Protein AF-A0A9Q5ZII8-F1 (afdb_monomer_lite)

Sequence (63 aa):
MFRVYTKRDYRDGLPDKAEWGQGIIATFKSGFTQGPVGFGVDCIAQYAVRLDGGRGPSGLRLD

pLDDT: mean 80.39, std 16.3, range [42.38, 96.88]

InterPro domains:
  IPR005318 Outer membrane porin, bacterial [PF03573] (4-59)
  IPR005318 Outer membrane porin, bacterial [PTHR34596] (4-59)
  IPR023614 Porin domain superfamily [G3DSA:2.40.160.10] (2-63)

Structure (mmCIF, N/CA/C/O backbone):
data_AF-A0A9Q5ZII8-F1
#
_entry.id   AF-A0A9Q5ZII8-F1
#
loop_
_atom_site.group_PDB
_atom_site.id
_atom_site.type_symbol
_atom_site.label_atom_id
_atom_site.label_alt_id
_atom_site.label_comp_id
_atom_site.label_asym_id
_atom_site.label_entity_id
_atom_site.label_seq_id
_atom_site.pdbx_PDB_ins_code
_atom_site.Cartn_x
_atom_site.Cartn_y
_atom_site.Cartn_z
_atom_site.occupancy
_a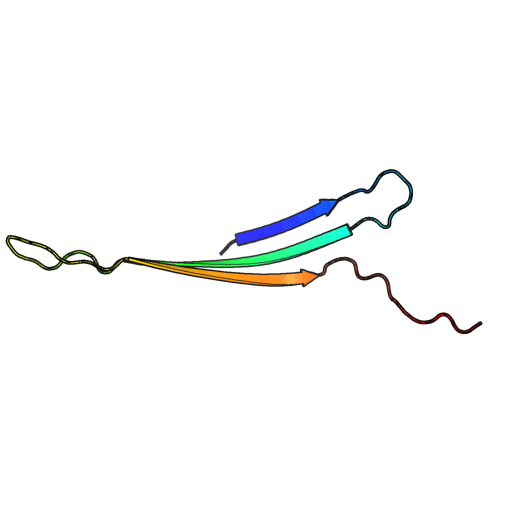tom_site.B_iso_or_equiv
_atom_site.auth_seq_id
_atom_site.auth_comp_id
_atom_site.auth_asym_id
_atom_site.auth_atom_id
_atom_site.pdbx_PDB_model_num
ATOM 1 N N . MET A 1 1 ? -4.282 5.783 -7.317 1.00 84.31 1 MET A N 1
ATOM 2 C CA . MET A 1 1 ? -3.575 5.321 -8.534 1.00 84.31 1 MET A CA 1
ATOM 3 C C . MET A 1 1 ? -2.522 6.350 -8.892 1.00 84.31 1 MET A C 1
ATOM 5 O O . MET A 1 1 ? -2.815 7.535 -8.795 1.00 84.31 1 MET A O 1
ATOM 9 N N . PHE A 1 2 ? -1.323 5.919 -9.268 1.00 89.50 2 PHE A N 1
ATOM 10 C CA . PHE A 1 2 ? -0.233 6.799 -9.677 1.00 89.50 2 PHE A CA 1
ATOM 11 C C . PHE A 1 2 ? 0.451 6.259 -10.938 1.00 89.50 2 PHE A C 1
ATOM 13 O O . PHE A 1 2 ? 0.344 5.077 -11.271 1.00 89.50 2 PHE A O 1
ATOM 20 N N . ARG A 1 3 ? 1.130 7.147 -11.661 1.00 89.25 3 ARG A N 1
ATOM 21 C CA . ARG A 1 3 ? 1.902 6.827 -12.866 1.00 89.25 3 ARG A CA 1
ATOM 22 C C . ARG A 1 3 ? 3.331 7.302 -12.657 1.00 89.25 3 ARG A C 1
ATOM 24 O O . ARG A 1 3 ? 3.528 8.378 -12.096 1.00 89.25 3 ARG A O 1
ATOM 31 N N . VAL A 1 4 ? 4.299 6.507 -13.097 1.00 82.62 4 VAL A N 1
ATOM 32 C CA . VAL A 1 4 ? 5.724 6.837 -13.017 1.00 82.62 4 VAL A CA 1
ATOM 33 C C . VAL A 1 4 ? 6.336 6.733 -14.397 1.00 82.62 4 VAL A C 1
ATOM 35 O O . VAL A 1 4 ? 6.098 5.776 -15.135 1.00 82.62 4 VAL A O 1
ATOM 38 N N . TYR A 1 5 ? 7.147 7.732 -14.712 1.00 82.75 5 TYR A N 1
ATOM 39 C CA . TYR A 1 5 ? 7.958 7.777 -15.907 1.00 82.75 5 TYR A CA 1
ATOM 40 C C . TYR A 1 5 ? 9.387 8.146 -15.519 1.00 82.75 5 TYR A C 1
ATOM 42 O O . TYR A 1 5 ? 9.603 9.099 -14.770 1.00 82.75 5 TYR A O 1
ATOM 50 N N . THR A 1 6 ? 10.368 7.379 -15.982 1.00 78.62 6 THR A N 1
ATOM 51 C CA . THR A 1 6 ? 11.784 7.626 -15.696 1.00 78.62 6 THR A CA 1
ATOM 52 C C . THR A 1 6 ? 12.583 7.464 -16.977 1.00 78.62 6 THR A C 1
ATOM 54 O O . THR A 1 6 ? 12.572 6.396 -17.581 1.00 78.62 6 THR A O 1
ATOM 57 N N . LYS A 1 7 ? 13.291 8.522 -17.379 1.00 76.62 7 LYS A N 1
ATOM 58 C CA . LYS A 1 7 ? 14.345 8.453 -18.394 1.00 76.62 7 LYS A CA 1
ATOM 59 C C . LYS A 1 7 ? 15.686 8.564 -17.683 1.00 76.62 7 LYS A C 1
ATOM 61 O O . LYS A 1 7 ? 15.860 9.454 -16.851 1.00 76.62 7 LYS A O 1
ATOM 66 N N . ARG A 1 8 ? 16.604 7.653 -17.982 1.00 73.00 8 ARG A N 1
ATOM 67 C CA . ARG A 1 8 ? 18.008 7.765 -17.594 1.00 73.00 8 ARG A CA 1
ATOM 68 C C . ARG A 1 8 ? 18.845 7.820 -18.857 1.00 73.00 8 ARG A C 1
ATOM 70 O O . ARG A 1 8 ? 18.910 6.826 -19.581 1.00 73.00 8 ARG A O 1
ATOM 77 N N . ASP A 1 9 ? 19.478 8.967 -19.052 1.00 69.56 9 ASP A N 1
ATOM 78 C CA . ASP A 1 9 ? 20.494 9.164 -20.074 1.00 69.56 9 ASP A CA 1
ATOM 79 C C . ASP A 1 9 ? 21.822 8.693 -19.481 1.00 69.56 9 ASP A C 1
ATOM 81 O O . ASP A 1 9 ? 22.312 9.255 -18.491 1.00 69.56 9 ASP A O 1
ATOM 85 N N . TYR A 1 10 ? 22.381 7.615 -20.022 1.00 70.94 10 TYR A N 1
ATOM 86 C CA . TYR A 1 10 ? 23.687 7.152 -19.569 1.00 70.94 10 TYR A CA 1
ATOM 87 C C . TYR A 1 10 ? 24.770 7.873 -20.371 1.00 70.94 10 TYR A C 1
ATOM 89 O O . TYR A 1 10 ? 24.900 7.705 -21.580 1.00 70.94 10 TYR A O 1
ATOM 97 N N . ARG A 1 11 ? 25.595 8.666 -19.685 1.00 64.69 11 ARG A N 1
ATOM 98 C CA . ARG A 1 11 ? 26.861 9.134 -20.264 1.00 64.69 11 ARG A CA 1
ATOM 99 C C . ARG A 1 11 ? 27.848 7.959 -20.224 1.00 64.69 11 ARG A C 1
ATOM 101 O O . ARG A 1 11 ? 27.773 7.159 -19.298 1.00 64.69 11 ARG A O 1
ATOM 108 N N . ASP A 1 12 ? 28.696 7.8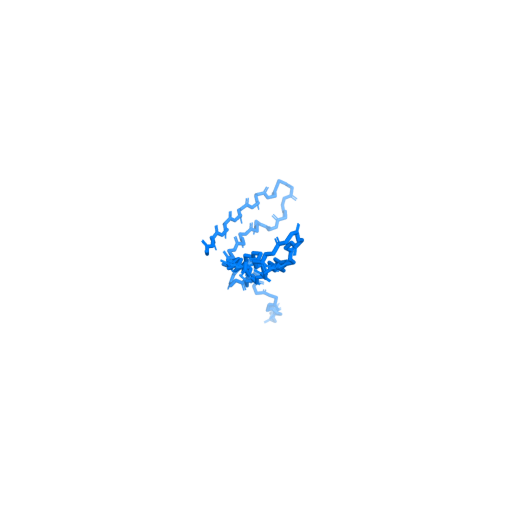46 -21.249 1.00 70.69 12 ASP A N 1
ATOM 109 C CA . ASP A 1 12 ? 29.661 6.750 -21.511 1.00 70.69 12 ASP A CA 1
ATOM 110 C C . ASP A 1 12 ? 29.188 5.596 -22.427 1.00 70.69 12 ASP A C 1
ATOM 112 O O . ASP A 1 12 ? 29.743 4.500 -22.398 1.00 70.69 12 ASP A O 1
ATOM 116 N N . GLY A 1 13 ? 28.207 5.837 -23.308 1.00 63.94 13 GLY A N 1
ATOM 117 C CA . GLY A 1 13 ? 27.891 4.926 -24.425 1.00 63.94 13 GLY A CA 1
ATOM 118 C C . GLY A 1 13 ? 27.022 3.714 -24.069 1.0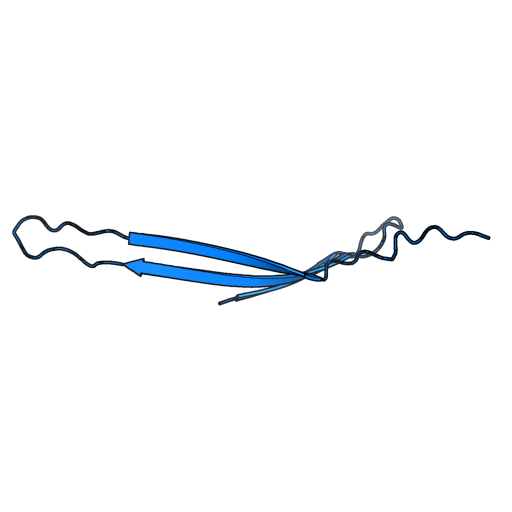0 63.94 13 GLY A C 1
ATOM 119 O O . GLY A 1 13 ? 26.856 2.808 -24.886 1.00 63.94 13 GLY A O 1
ATOM 120 N N . LEU A 1 14 ? 26.446 3.690 -22.866 1.00 68.25 14 LEU A N 1
ATOM 121 C CA . LEU A 1 14 ? 25.423 2.715 -22.495 1.00 68.25 14 LEU A CA 1
ATOM 122 C C . LEU A 1 14 ? 24.067 3.122 -23.101 1.00 68.25 14 LEU A C 1
ATOM 124 O O . LEU A 1 14 ? 23.780 4.312 -23.197 1.00 68.25 14 LEU A O 1
ATOM 128 N N . PRO A 1 15 ? 23.218 2.158 -23.499 1.00 64.81 15 PRO A N 1
ATOM 129 C CA . PRO A 1 15 ? 21.919 2.461 -24.085 1.00 64.81 15 PRO A CA 1
ATOM 130 C C . PRO A 1 15 ? 21.014 3.194 -23.089 1.00 64.81 15 PRO A C 1
ATOM 132 O O . PRO A 1 15 ? 20.847 2.751 -21.946 1.00 64.81 15 PRO A O 1
ATOM 135 N N . ASP A 1 16 ? 20.399 4.281 -23.557 1.00 70.75 16 ASP A N 1
ATOM 136 C CA . ASP A 1 16 ? 19.430 5.060 -22.790 1.00 70.75 16 ASP A CA 1
ATOM 137 C C . ASP A 1 16 ? 18.255 4.182 -22.355 1.00 70.75 16 ASP A C 1
ATOM 139 O O . ASP A 1 16 ? 17.720 3.373 -23.123 1.00 70.75 16 ASP A O 1
ATOM 143 N N . LYS A 1 17 ? 17.836 4.344 -21.096 1.00 71.31 17 LYS A N 1
ATOM 144 C CA . LYS A 1 17 ? 16.734 3.568 -20.521 1.00 71.31 17 LYS A CA 1
ATOM 145 C C . LYS A 1 17 ? 15.562 4.476 -20.208 1.00 71.31 17 LYS A C 1
ATOM 147 O O . LYS A 1 17 ? 15.648 5.349 -19.346 1.00 71.31 17 LYS A O 1
ATOM 152 N N . ALA A 1 18 ? 14.446 4.218 -20.878 1.00 78.19 18 ALA A N 1
ATOM 153 C CA . ALA A 1 18 ? 13.149 4.768 -20.525 1.00 78.19 18 ALA A CA 1
ATOM 154 C C . ALA A 1 18 ? 12.293 3.664 -19.901 1.00 78.19 18 ALA A C 1
ATOM 156 O O . ALA A 1 18 ? 12.140 2.589 -20.479 1.00 78.19 18 ALA A O 1
ATOM 157 N N . GLU A 1 19 ? 11.744 3.934 -18.722 1.00 80.50 19 GLU A N 1
ATOM 158 C CA . GLU A 1 19 ? 10.851 3.033 -18.004 1.00 80.50 19 GLU A CA 1
ATOM 159 C C . GLU A 1 19 ? 9.528 3.741 -17.717 1.00 80.50 19 GLU A C 1
ATOM 161 O O . GLU A 1 19 ? 9.497 4.888 -17.258 1.00 80.50 19 GLU A O 1
ATOM 166 N N . TRP A 1 20 ? 8.428 3.037 -17.971 1.00 86.31 20 TRP A N 1
ATOM 167 C CA . TRP A 1 20 ? 7.083 3.478 -17.631 1.00 86.31 20 TRP A CA 1
ATOM 168 C C . TRP A 1 20 ? 6.382 2.413 -16.790 1.00 86.31 20 TRP A C 1
ATOM 170 O O . TRP A 1 20 ? 6.443 1.202 -17.051 1.00 86.31 20 TRP A O 1
ATOM 180 N N . GLY A 1 21 ? 5.723 2.891 -15.742 1.00 88.62 21 GLY A N 1
ATOM 181 C CA . GLY A 1 21 ? 5.033 2.055 -14.780 1.00 88.62 21 GLY A CA 1
ATOM 182 C C . GLY A 1 21 ? 3.754 2.702 -14.285 1.00 88.62 21 GLY A C 1
ATOM 183 O O . GLY A 1 21 ? 3.617 3.927 -14.210 1.00 88.62 21 GLY A O 1
ATOM 184 N N . GLN A 1 22 ? 2.811 1.848 -13.918 1.00 91.75 22 GLN A N 1
ATOM 185 C CA . GLN A 1 22 ? 1.533 2.242 -13.359 1.00 91.75 22 GLN A CA 1
ATOM 186 C C . GLN A 1 22 ? 1.323 1.514 -12.040 1.00 91.75 22 GLN A C 1
ATOM 188 O O . GLN A 1 22 ? 1.519 0.303 -11.947 1.00 91.75 22 GLN A O 1
ATOM 193 N N . GLY A 1 23 ? 0.922 2.265 -11.020 1.00 92.81 23 GLY A N 1
ATOM 194 C CA . GLY A 1 23 ? 0.721 1.749 -9.679 1.00 92.81 23 GLY A CA 1
ATOM 195 C C . GLY A 1 23 ? -0.644 2.098 -9.110 1.00 92.81 23 GLY A C 1
ATOM 196 O O . GLY A 1 23 ? -1.257 3.124 -9.422 1.00 92.81 23 GLY A O 1
ATOM 197 N N . ILE A 1 24 ? -1.116 1.244 -8.218 1.00 95.62 24 ILE A N 1
ATOM 198 C CA . ILE A 1 24 ? -2.257 1.488 -7.352 1.00 95.62 24 ILE A CA 1
ATOM 199 C C . ILE A 1 24 ? -1.815 1.307 -5.905 1.00 95.62 24 ILE A C 1
ATOM 201 O O . ILE A 1 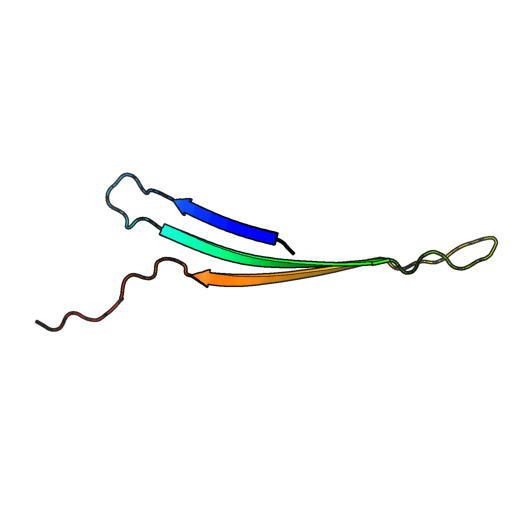24 ? -1.041 0.414 -5.568 1.00 95.62 24 ILE A O 1
ATOM 205 N N . ILE A 1 25 ? -2.333 2.189 -5.060 1.00 95.19 25 ILE A N 1
ATOM 206 C CA . ILE A 1 25 ? -2.260 2.072 -3.612 1.00 95.19 25 ILE A CA 1
ATOM 207 C C . ILE A 1 25 ? -3.706 2.050 -3.151 1.00 95.19 25 ILE A C 1
ATOM 209 O O . ILE A 1 25 ? -4.470 2.959 -3.489 1.00 95.19 25 ILE A O 1
ATOM 213 N N . ALA A 1 26 ? -4.070 0.996 -2.438 1.00 95.88 26 ALA A N 1
ATOM 214 C CA . ALA A 1 26 ? -5.352 0.863 -1.779 1.00 95.88 26 ALA A CA 1
ATOM 215 C C . ALA A 1 26 ? -5.125 0.959 -0.272 1.00 95.88 26 ALA A C 1
ATOM 217 O O . ALA A 1 26 ? -4.248 0.300 0.284 1.00 95.88 26 ALA A O 1
ATOM 218 N N . THR A 1 27 ? -5.915 1.800 0.380 1.00 95.56 27 THR A N 1
ATOM 219 C CA . THR A 1 27 ? -5.872 2.007 1.825 1.00 95.56 27 THR A CA 1
ATOM 220 C C . THR A 1 27 ? -7.223 1.641 2.404 1.00 95.56 27 THR A C 1
ATOM 222 O O . THR A 1 27 ? -8.243 2.161 1.951 1.00 95.56 27 THR A O 1
ATOM 225 N N . PHE A 1 28 ? -7.225 0.779 3.411 1.00 96.06 28 PHE A N 1
ATOM 226 C CA . PHE A 1 28 ? -8.414 0.399 4.156 1.00 96.06 28 PHE A CA 1
ATOM 227 C C . PHE A 1 28 ? -8.219 0.758 5.626 1.00 96.06 28 PHE A C 1
ATOM 229 O O . PHE A 1 28 ? -7.157 0.504 6.191 1.00 96.06 28 PHE A O 1
ATOM 236 N N . LYS A 1 29 ? -9.247 1.355 6.225 1.00 96.12 29 LYS A N 1
ATOM 237 C CA . LYS A 1 29 ? -9.292 1.715 7.642 1.00 96.12 29 LYS A CA 1
ATOM 238 C C . LYS A 1 29 ? -10.639 1.273 8.188 1.00 96.12 29 LYS A C 1
ATOM 240 O O . LYS A 1 29 ? -11.665 1.719 7.674 1.00 96.12 29 LYS A O 1
ATOM 245 N N . SER A 1 30 ? -10.652 0.409 9.200 1.00 93.00 30 SER A N 1
ATOM 246 C CA . SER A 1 30 ? -11.909 -0.117 9.753 1.00 93.00 30 SER A CA 1
ATOM 247 C C . SER A 1 30 ? -12.645 0.876 10.656 1.00 93.00 30 SER A C 1
ATOM 249 O O . SER A 1 30 ? -13.804 0.650 10.989 1.00 93.00 30 SER A O 1
ATOM 251 N N . GLY A 1 31 ? -11.971 1.940 11.105 1.00 93.25 31 GLY A N 1
ATOM 252 C CA . GLY A 1 31 ? -12.423 2.711 12.264 1.00 93.25 31 GLY A CA 1
ATOM 253 C C . GLY A 1 31 ? -12.272 1.912 13.565 1.00 93.25 31 GLY A C 1
ATOM 254 O O . GLY A 1 31 ? -11.741 0.800 13.558 1.00 93.25 31 GLY A O 1
ATOM 255 N N . PHE A 1 32 ? -12.720 2.488 14.681 1.00 96.19 32 PHE A N 1
ATOM 256 C CA . PHE A 1 32 ? -12.622 1.867 16.004 1.00 96.19 32 PHE A CA 1
ATOM 257 C C . PHE A 1 32 ? -13.980 1.356 16.492 1.00 96.19 32 PHE A C 1
ATOM 259 O O . PHE A 1 32 ? -15.007 1.994 16.263 1.00 96.19 32 PHE A O 1
ATOM 266 N N . THR A 1 33 ? -13.985 0.229 17.207 1.00 94.69 33 THR A N 1
ATOM 267 C CA . THR A 1 33 ? -15.178 -0.262 17.912 1.00 94.69 33 THR A CA 1
ATOM 268 C C . THR A 1 33 ? -15.628 0.717 18.998 1.00 94.69 33 THR A C 1
ATOM 270 O O . THR A 1 33 ? -14.804 1.343 19.665 1.00 94.69 33 THR A O 1
ATOM 273 N N . GLN A 1 34 ? -16.939 0.822 19.215 1.00 92.19 34 GLN A N 1
ATOM 274 C CA . GLN A 1 34 ? -17.505 1.699 20.239 1.00 92.19 34 GLN A CA 1
ATOM 275 C C . GLN A 1 34 ? -17.401 1.058 21.631 1.00 92.19 34 GLN A C 1
ATOM 277 O O . GLN A 1 34 ? -17.813 -0.083 21.830 1.00 92.19 34 GLN A O 1
ATOM 282 N N . GLY A 1 35 ? -16.865 1.799 22.599 1.00 93.56 35 GLY A N 1
ATOM 283 C CA . GLY A 1 35 ? -16.703 1.353 23.981 1.00 93.56 35 GLY A CA 1
ATOM 284 C C . GLY A 1 35 ? -15.558 2.089 24.683 1.00 93.56 35 GLY A C 1
ATOM 285 O O . GLY A 1 35 ? -14.899 2.921 24.061 1.00 93.56 35 GLY A O 1
ATOM 286 N N . PRO A 1 36 ? -15.295 1.789 25.967 1.00 94.50 36 PRO A N 1
ATOM 287 C CA . PRO A 1 36 ? -14.194 2.397 26.719 1.00 94.50 36 PRO A CA 1
ATOM 288 C C . PRO A 1 36 ? -12.816 2.144 26.089 1.00 94.50 36 PRO A C 1
ATOM 290 O O . PRO A 1 36 ? -11.900 2.941 26.267 1.00 94.50 36 PRO A O 1
ATOM 293 N N . VAL A 1 37 ? -12.676 1.042 25.343 1.00 93.62 37 VAL A N 1
ATOM 294 C CA . VAL A 1 37 ? -11.501 0.715 24.531 1.00 93.62 37 VAL A CA 1
ATOM 295 C C . VAL A 1 37 ? -11.977 0.354 23.128 1.00 93.62 37 VAL A C 1
ATOM 297 O O . VAL A 1 37 ? -12.794 -0.552 22.957 1.00 93.62 37 VAL A O 1
ATOM 300 N N . GLY A 1 38 ? -11.468 1.075 22.132 1.00 93.81 38 GLY A N 1
ATOM 301 C CA . GLY A 1 38 ? -11.755 0.832 20.724 1.00 93.81 38 GLY A CA 1
ATOM 302 C C . GLY A 1 38 ? -10.647 0.030 20.051 1.00 93.81 38 GLY A C 1
ATOM 303 O O . GLY A 1 38 ? -9.468 0.339 20.215 1.00 93.81 38 GLY A O 1
ATOM 304 N N . PHE A 1 39 ? -11.023 -0.961 19.247 1.00 95.44 39 PHE A N 1
ATOM 305 C CA . PHE A 1 39 ? -10.116 -1.723 18.392 1.00 95.44 39 PHE A CA 1
ATOM 306 C C . PHE A 1 39 ? -10.374 -1.378 16.930 1.00 95.44 39 PHE A C 1
ATOM 308 O O . PHE A 1 39 ? -11.525 -1.234 16.521 1.00 95.44 39 PHE A O 1
ATOM 315 N N . GLY A 1 40 ? -9.304 -1.247 16.154 1.00 95.75 40 GLY A N 1
ATOM 316 C CA . GLY A 1 40 ? -9.357 -0.956 14.728 1.00 95.75 40 GLY A CA 1
ATOM 317 C C . GLY A 1 40 ? -8.211 -1.635 13.989 1.00 95.75 40 GLY A C 1
ATOM 318 O O . GLY A 1 40 ? -7.204 -2.009 14.590 1.00 95.75 40 GLY A O 1
ATOM 319 N N . VAL A 1 41 ? -8.385 -1.807 12.684 1.00 95.44 41 VAL A N 1
ATOM 320 C CA . VAL A 1 41 ? -7.425 -2.410 11.765 1.00 95.44 41 VAL A CA 1
ATOM 321 C C . VAL A 1 41 ? -7.258 -1.490 10.564 1.00 95.44 41 VAL A C 1
ATOM 323 O O . VAL A 1 41 ? -8.232 -1.083 9.927 1.00 95.44 41 VAL A O 1
ATOM 326 N N . ASP A 1 42 ? -5.999 -1.226 10.235 1.00 96.44 42 ASP A N 1
ATOM 327 C CA . ASP A 1 42 ? -5.600 -0.470 9.060 1.00 96.44 42 ASP A CA 1
ATOM 328 C C . ASP A 1 42 ? -4.755 -1.362 8.149 1.00 96.44 42 ASP A C 1
ATOM 330 O O . ASP A 1 42 ? -3.823 -2.031 8.600 1.00 96.44 42 ASP A O 1
ATOM 334 N N . CYS A 1 43 ? -5.062 -1.344 6.854 1.00 96.88 43 CYS A N 1
ATOM 335 C CA . CYS A 1 43 ? -4.345 -2.105 5.839 1.00 96.88 43 CYS A CA 1
ATOM 336 C C . CYS A 1 43 ? -3.947 -1.195 4.677 1.00 96.88 43 CYS A C 1
ATOM 338 O O . CYS A 1 43 ? -4.720 -0.345 4.227 1.00 96.88 43 CYS A O 1
ATOM 340 N N . ILE A 1 44 ? -2.748 -1.418 4.143 1.00 96.50 44 ILE A N 1
ATOM 341 C CA . ILE A 1 44 ? -2.269 -0.769 2.923 1.00 96.50 44 ILE A CA 1
ATOM 342 C C . ILE A 1 44 ? -1.856 -1.866 1.950 1.00 96.50 44 ILE A C 1
ATOM 344 O O . ILE A 1 44 ? -0.999 -2.688 2.263 1.00 96.50 44 ILE A O 1
ATOM 348 N N . ALA A 1 45 ? -2.451 -1.858 0.762 1.00 95.81 45 ALA A N 1
ATOM 349 C CA . ALA A 1 45 ? -2.077 -2.727 -0.341 1.00 95.81 45 ALA A CA 1
ATOM 350 C C . ALA A 1 45 ? -1.457 -1.888 -1.459 1.00 95.81 45 ALA A C 1
ATOM 352 O O . ALA A 1 45 ? -1.980 -0.836 -1.834 1.00 95.81 45 ALA A O 1
ATOM 353 N N . GLN A 1 46 ? -0.333 -2.355 -1.990 1.00 96.12 46 GLN A N 1
ATOM 354 C CA . GLN A 1 46 ? 0.395 -1.684 -3.060 1.00 96.12 46 GLN A CA 1
ATOM 355 C C . GLN A 1 46 ? 0.605 -2.672 -4.197 1.00 96.12 46 GLN A C 1
ATOM 357 O O . GLN A 1 46 ? 1.049 -3.797 -3.976 1.00 96.12 46 GLN A O 1
ATOM 362 N N . TYR A 1 47 ? 0.289 -2.245 -5.413 1.00 94.00 47 TYR A N 1
ATOM 363 C CA . TYR A 1 47 ? 0.524 -3.034 -6.611 1.00 94.00 47 TYR A CA 1
ATOM 364 C C . TYR A 1 47 ? 1.017 -2.124 -7.726 1.00 94.00 47 TYR A C 1
ATOM 366 O O . TYR A 1 47 ? 0.443 -1.061 -7.961 1.00 94.00 47 TYR A O 1
ATOM 374 N N . ALA A 1 48 ? 2.084 -2.527 -8.407 1.00 91.62 48 ALA A N 1
ATOM 375 C CA . ALA A 1 48 ? 2.654 -1.770 -9.509 1.00 91.62 48 ALA A CA 1
ATOM 376 C C . ALA A 1 48 ? 3.082 -2.707 -10.633 1.00 91.62 48 ALA A C 1
ATOM 378 O O . ALA A 1 48 ? 3.676 -3.757 -10.395 1.00 91.62 48 ALA A O 1
ATOM 379 N N . VAL A 1 49 ? 2.791 -2.292 -11.862 1.00 89.25 49 VAL A N 1
ATOM 380 C CA . VAL A 1 49 ? 3.189 -2.986 -13.084 1.00 89.25 49 VAL A CA 1
ATOM 381 C C . VAL A 1 49 ? 4.081 -2.076 -13.911 1.00 89.25 49 VAL A C 1
ATOM 383 O O . VAL A 1 49 ? 3.810 -0.884 -14.076 1.00 89.25 49 VAL A O 1
ATOM 386 N N . ARG A 1 50 ? 5.161 -2.650 -14.436 1.00 84.25 50 ARG A N 1
ATOM 387 C CA . ARG A 1 50 ? 5.972 -2.038 -15.488 1.00 84.25 50 ARG A CA 1
ATOM 388 C C . ARG A 1 50 ? 5.355 -2.437 -16.817 1.00 84.25 50 ARG A C 1
ATOM 390 O O . ARG A 1 50 ? 5.130 -3.628 -17.014 1.00 84.25 50 ARG A O 1
ATOM 397 N N . LEU A 1 51 ? 5.097 -1.480 -17.707 1.00 82.38 51 LEU A N 1
ATOM 398 C CA . LEU A 1 51 ? 4.543 -1.825 -19.022 1.00 82.38 51 LEU A CA 1
ATOM 399 C C . LEU A 1 51 ? 5.510 -1.556 -20.181 1.00 82.38 51 LEU A C 1
ATOM 401 O O . LEU A 1 51 ? 5.303 -2.104 -21.252 1.00 82.38 51 LEU A O 1
ATOM 405 N N . ASP A 1 52 ? 6.580 -0.784 -19.970 1.00 73.38 52 ASP A N 1
ATOM 406 C CA . ASP A 1 52 ? 7.669 -0.604 -20.937 1.00 73.38 52 ASP A CA 1
ATOM 407 C C . ASP A 1 52 ? 8.949 -0.195 -20.199 1.00 73.38 52 ASP A C 1
ATOM 409 O O . ASP A 1 52 ? 8.911 0.472 -19.161 1.00 73.38 52 ASP A O 1
ATOM 413 N N . GLY A 1 53 ? 10.083 -0.663 -20.693 1.00 62.69 53 GLY A N 1
ATOM 414 C CA . GLY A 1 53 ? 11.370 -0.589 -20.022 1.00 62.69 53 GLY A CA 1
ATOM 415 C C . GLY A 1 53 ? 12.494 -0.914 -20.982 1.00 62.69 53 GLY A C 1
ATOM 416 O O . GLY A 1 53 ? 13.229 -1.860 -20.722 1.00 62.69 53 GLY A O 1
ATOM 417 N N . GLY A 1 54 ? 12.556 -0.195 -22.107 1.00 58.53 54 GLY A N 1
ATOM 418 C CA . GLY A 1 54 ? 13.699 -0.141 -23.021 1.00 58.53 54 GLY A CA 1
ATOM 419 C C . GLY A 1 54 ? 14.499 -1.440 -23.138 1.00 58.53 54 GLY A C 1
ATOM 420 O O . GLY A 1 54 ? 15.690 -1.458 -22.834 1.00 58.53 54 GLY A O 1
ATOM 421 N N . ARG A 1 55 ? 13.865 -2.540 -23.559 1.00 51.34 55 ARG A N 1
ATOM 422 C CA . ARG A 1 55 ? 14.596 -3.693 -24.092 1.00 51.34 55 ARG A CA 1
ATOM 423 C C . ARG A 1 55 ? 14.685 -3.477 -25.594 1.00 51.34 55 ARG A C 1
ATOM 425 O O . ARG A 1 55 ? 13.786 -3.871 -26.329 1.00 51.34 55 ARG A O 1
ATOM 432 N N . GLY A 1 56 ? 15.762 -2.830 -26.046 1.00 50.28 56 GLY A N 1
ATOM 433 C CA . GLY A 1 56 ? 16.180 -2.972 -27.440 1.00 50.28 56 GLY A CA 1
ATOM 434 C C . GLY A 1 56 ? 16.240 -4.469 -27.776 1.00 50.28 56 GLY A C 1
ATOM 435 O O . GLY A 1 56 ? 16.560 -5.268 -26.885 1.00 50.28 56 GLY A O 1
ATOM 436 N N . PRO A 1 57 ? 15.866 -4.887 -28.995 1.00 45.88 57 PRO A N 1
ATOM 437 C CA . PRO A 1 57 ? 15.780 -6.299 -29.315 1.00 45.88 57 PRO A CA 1
ATOM 438 C C . PRO A 1 57 ? 17.146 -6.943 -29.073 1.00 45.88 57 PRO A C 1
ATOM 440 O O . PRO A 1 57 ? 18.107 -6.667 -29.781 1.00 45.88 57 PRO A O 1
ATOM 443 N N . SER A 1 58 ? 17.222 -7.869 -28.115 1.00 49.88 58 SER A N 1
ATOM 444 C CA . SER A 1 58 ? 18.247 -8.916 -28.108 1.00 49.88 58 SER A CA 1
ATOM 445 C C . SER A 1 58 ? 17.891 -9.944 -29.189 1.00 49.88 58 SER A C 1
ATOM 447 O O . SER A 1 58 ? 17.734 -11.131 -28.908 1.00 49.88 58 SER A O 1
ATOM 449 N N . GLY A 1 59 ? 17.643 -9.447 -30.402 1.00 42.38 59 GLY A N 1
ATOM 450 C CA . GLY A 1 59 ? 17.524 -10.236 -31.606 1.00 42.38 59 GLY A CA 1
ATOM 451 C C . GLY A 1 59 ? 18.939 -10.508 -32.065 1.00 42.38 59 GLY A C 1
ATOM 452 O O . GLY A 1 59 ? 19.640 -9.597 -32.493 1.00 42.38 59 GLY A O 1
ATOM 453 N N . LEU A 1 60 ? 19.360 -11.754 -31.898 1.00 52.88 60 LEU A N 1
ATOM 454 C CA . LEU A 1 60 ? 20.439 -12.368 -32.650 1.00 52.88 60 LEU A CA 1
ATOM 455 C C . LEU A 1 60 ? 20.417 -11.837 -34.097 1.00 52.88 60 LEU A C 1
ATOM 457 O O . LEU A 1 60 ? 19.526 -12.181 -34.871 1.00 52.88 60 LEU A O 1
ATOM 461 N N . ARG A 1 61 ? 21.366 -10.966 -34.438 1.00 45.31 61 ARG A N 1
ATOM 462 C CA . ARG A 1 61 ? 21.639 -10.579 -35.819 1.00 45.31 61 ARG A CA 1
ATOM 463 C C . ARG A 1 61 ? 22.456 -11.719 -36.421 1.00 45.31 61 ARG A C 1
ATOM 465 O O . ARG A 1 61 ? 23.629 -11.872 -36.099 1.00 45.31 61 ARG A O 1
ATOM 472 N N . LEU A 1 62 ? 21.781 -12.583 -37.176 1.00 55.50 62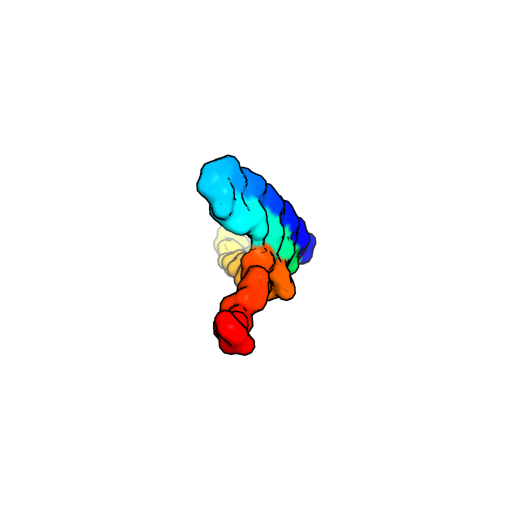 LEU A N 1
ATOM 473 C CA . LEU A 1 62 ? 22.426 -13.508 -38.099 1.00 55.50 62 LEU A CA 1
ATOM 474 C C . LEU A 1 62 ? 22.648 -12.761 -39.415 1.00 55.50 62 LEU A C 1
ATOM 476 O O . LEU A 1 62 ? 21.731 -12.686 -40.231 1.00 55.50 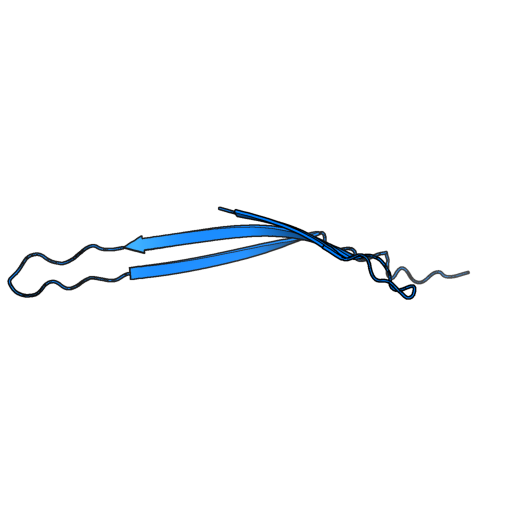62 LEU A O 1
ATOM 480 N N . ASP A 1 63 ? 23.850 -12.220 -39.580 1.00 57.91 63 ASP A N 1
ATOM 481 C CA . ASP A 1 63 ? 24.543 -12.011 -40.855 1.00 57.91 63 ASP A CA 1
ATOM 482 C C . ASP A 1 63 ? 26.044 -11.821 -40.613 1.00 57.91 63 ASP A C 1
ATOM 484 O O . ASP A 1 63 ? 26.408 -11.221 -39.573 1.00 57.91 63 ASP A O 1
#

Organism: Klebsiella pneumoniae (NCBI:txid573)

Radius of gyration: 22.07 Å; chains: 1; bounding box: 47×23×68 Å

Foldseek 3Di:
DDKDWDWDDDPPPDDTKIWIKDKDKDKDKADFDDDPDTDIDIDIDIDMDIDDIDPDDPPPPDD

Secondary structure (DSSP, 8-state):
-EEEEEEE--TTSPPPEEEEEEEEEEEEE----SSSS----EEEEEEEEEEEE----------